Protein AF-A0A533QDJ9-F1 (afdb_monomer_lite)

Structure (mmCIF, N/CA/C/O backbone):
data_AF-A0A533QDJ9-F1
#
_entry.id   AF-A0A533QDJ9-F1
#
loop_
_atom_site.group_PDB
_atom_site.id
_atom_site.type_symbol
_atom_site.label_atom_id
_atom_site.label_alt_id
_atom_site.label_comp_id
_atom_site.label_asym_id
_atom_site.label_entity_id
_atom_site.label_seq_id
_atom_site.pdbx_PDB_ins_code
_atom_site.Cartn_x
_atom_site.Cartn_y
_atom_site.Cartn_z
_atom_site.occupancy
_atom_site.B_iso_or_equiv
_atom_site.auth_seq_id
_atom_site.auth_comp_id
_atom_site.auth_asym_id
_atom_site.auth_atom_id
_atom_site.pdbx_PDB_model_num
ATOM 1 N N . MET A 1 1 ? 0.356 -6.648 -26.869 1.00 40.06 1 MET A N 1
ATOM 2 C CA . MET A 1 1 ? -0.503 -6.351 -25.702 1.00 40.06 1 MET A CA 1
ATOM 3 C C . MET A 1 1 ? 0.193 -5.248 -24.902 1.00 40.06 1 MET A C 1
ATOM 5 O O . MET A 1 1 ? 1.218 -5.523 -24.309 1.00 40.06 1 MET A O 1
ATOM 9 N N . VAL A 1 2 ? -0.241 -3.982 -25.008 1.00 44.66 2 VAL A N 1
ATOM 10 C CA . VAL A 1 2 ? 0.465 -2.792 -24.442 1.00 44.66 2 VAL A CA 1
ATOM 11 C C . VAL A 1 2 ? -0.285 -2.178 -23.242 1.00 44.66 2 VAL A C 1
ATOM 13 O O . VAL A 1 2 ? 0.139 -1.178 -22.675 1.00 44.66 2 VAL A O 1
ATOM 16 N N . LEU A 1 3 ? -1.368 -2.816 -22.791 1.00 49.22 3 LEU A N 1
ATOM 17 C CA . LEU A 1 3 ? -2.201 -2.322 -21.688 1.00 49.22 3 LEU A CA 1
ATOM 18 C C . LEU A 1 3 ? -1.533 -2.445 -20.310 1.00 49.22 3 LEU A C 1
ATOM 20 O O . LEU A 1 3 ? -1.960 -1.818 -19.355 1.00 49.22 3 LEU A O 1
ATOM 24 N N . GLU A 1 4 ? -0.469 -3.235 -20.175 1.00 54.91 4 GLU A N 1
ATOM 25 C CA . GLU A 1 4 ? 0.026 -3.576 -18.843 1.00 54.91 4 GLU A CA 1
ATOM 26 C C . GLU A 1 4 ? 0.756 -2.395 -18.184 1.00 54.91 4 GLU A C 1
ATOM 28 O O . GLU A 1 4 ? 0.338 -1.921 -17.137 1.00 54.91 4 GLU A O 1
ATOM 33 N N . LYS A 1 5 ? 1.797 -1.822 -18.797 1.00 53.94 5 LYS A N 1
ATOM 34 C CA . LYS A 1 5 ? 2.614 -0.794 -18.117 1.00 53.94 5 LYS A CA 1
ATOM 35 C C . LYS A 1 5 ? 1.960 0.585 -17.969 1.00 53.94 5 LYS A C 1
ATOM 37 O O . LYS A 1 5 ? 2.309 1.302 -17.030 1.00 53.94 5 LYS A O 1
ATOM 42 N N . HIS A 1 6 ? 1.064 0.979 -18.874 1.00 57.00 6 HIS A N 1
ATOM 43 C CA . HIS A 1 6 ? 0.460 2.318 -18.835 1.00 57.00 6 HIS A CA 1
ATOM 44 C C . HIS A 1 6 ? -0.623 2.445 -17.759 1.00 57.00 6 HIS A C 1
ATOM 46 O O . HIS A 1 6 ? -0.734 3.496 -17.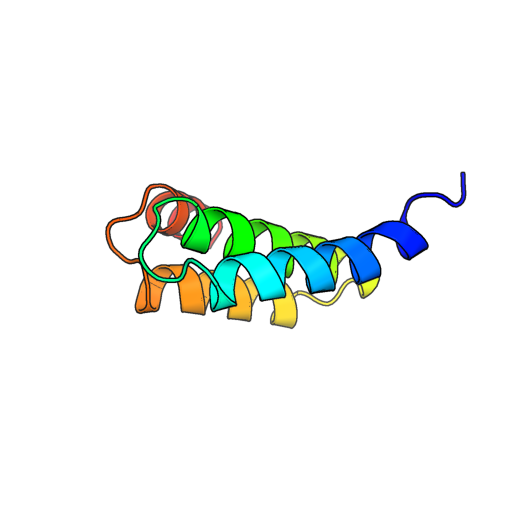126 1.00 57.00 6 HIS A O 1
ATOM 52 N N . ASP A 1 7 ? -1.357 1.371 -17.480 1.00 73.62 7 ASP A N 1
ATOM 53 C CA . ASP A 1 7 ? -2.429 1.401 -16.493 1.00 73.62 7 ASP A CA 1
ATOM 54 C C . ASP A 1 7 ? -1.912 1.323 -15.053 1.00 73.62 7 ASP A C 1
ATOM 56 O O . ASP A 1 7 ? -2.482 1.970 -14.177 1.00 73.62 7 ASP A O 1
ATOM 60 N N . TYR A 1 8 ? -0.790 0.643 -14.781 1.00 78.75 8 TYR A N 1
ATOM 61 C CA . TYR A 1 8 ? -0.271 0.511 -13.408 1.00 78.75 8 TYR A CA 1
ATOM 62 C C . TYR A 1 8 ? 0.093 1.852 -12.758 1.00 78.75 8 TYR A C 1
ATOM 64 O O . TYR A 1 8 ? -0.164 2.046 -11.573 1.00 78.75 8 TYR A O 1
ATOM 72 N N . LYS A 1 9 ? 0.652 2.798 -13.523 1.00 79.00 9 LYS A N 1
ATOM 73 C CA . LYS A 1 9 ? 1.047 4.124 -13.010 1.00 79.00 9 LYS A CA 1
ATOM 74 C C . LYS A 1 9 ? -0.162 5.030 -12.744 1.00 79.00 9 LYS A C 1
ATOM 76 O O . LYS A 1 9 ? -0.189 5.809 -11.790 1.00 79.00 9 LYS A O 1
ATOM 81 N N . THR A 1 10 ? -1.186 4.914 -13.582 1.00 83.62 10 THR A N 1
ATOM 82 C CA . THR A 1 10 ? -2.467 5.603 -13.385 1.00 83.62 10 THR A CA 1
ATOM 83 C C . THR A 1 10 ? -3.227 4.994 -12.208 1.00 83.62 10 THR A C 1
ATOM 85 O O . THR A 1 10 ? -3.757 5.717 -11.363 1.00 83.62 10 THR A O 1
ATOM 88 N N . SER A 1 11 ? -3.219 3.663 -12.110 1.00 82.56 11 SER A N 1
ATOM 89 C CA . SER A 1 11 ? -3.836 2.907 -11.025 1.00 82.56 11 SER A CA 1
ATOM 90 C C . SER A 1 11 ? -3.178 3.235 -9.688 1.00 82.56 11 SER A C 1
ATOM 92 O O . SER A 1 11 ? -3.880 3.594 -8.747 1.00 82.56 11 SER A O 1
ATOM 94 N N . SER A 1 12 ? -1.841 3.258 -9.615 1.00 84.81 12 SER A N 1
ATOM 95 C CA . SER A 1 12 ? -1.127 3.641 -8.393 1.00 84.81 12 SER A CA 1
ATOM 96 C C . SER A 1 12 ? -1.487 5.060 -7.944 1.00 84.81 12 SER A C 1
ATOM 98 O O . SER A 1 12 ? -1.775 5.293 -6.773 1.00 84.81 12 SER A O 1
ATOM 100 N N . THR A 1 13 ? -1.594 6.004 -8.880 1.00 87.00 13 THR A N 1
ATOM 101 C CA . THR A 1 13 ? -2.019 7.379 -8.575 1.00 87.00 13 THR A CA 1
ATOM 102 C C . THR A 1 13 ? -3.434 7.419 -7.991 1.00 87.00 13 THR A C 1
ATOM 104 O O . THR A 1 13 ? -3.674 8.073 -6.975 1.00 87.00 13 THR A O 1
ATOM 107 N N . LYS A 1 14 ? -4.374 6.681 -8.592 1.00 87.25 14 LYS A N 1
ATOM 108 C CA . LYS A 1 14 ? -5.773 6.638 -8.146 1.00 87.25 14 LYS A CA 1
ATOM 109 C C . LYS A 1 14 ? -5.919 5.949 -6.788 1.00 87.25 14 LYS A C 1
ATOM 111 O O . LYS A 1 14 ? -6.636 6.456 -5.930 1.00 87.25 14 LYS A O 1
ATOM 116 N N . LEU A 1 15 ? -5.192 4.855 -6.571 1.00 88.12 15 LEU A N 1
ATOM 117 C CA . LEU A 1 15 ? -5.133 4.130 -5.300 1.00 88.12 15 LEU A CA 1
ATOM 118 C C . LEU A 1 15 ? -4.545 5.006 -4.195 1.00 88.12 15 LEU A C 1
ATOM 120 O O . LEU A 1 15 ? -5.126 5.098 -3.119 1.00 88.12 15 LEU A O 1
ATOM 124 N N . LYS A 1 16 ? -3.470 5.747 -4.485 1.00 88.25 16 LYS A N 1
ATOM 125 C CA . LYS A 1 16 ? -2.897 6.720 -3.548 1.00 88.25 16 LYS A CA 1
ATOM 126 C C . LYS A 1 16 ? -3.920 7.782 -3.142 1.00 88.25 16 LYS A C 1
ATOM 128 O O . LYS A 1 16 ? -4.046 8.073 -1.958 1.00 88.25 16 LYS A O 1
ATOM 133 N N . SER A 1 17 ? -4.692 8.320 -4.089 1.00 89.38 17 SER A N 1
ATOM 134 C CA . SER A 1 17 ? -5.779 9.254 -3.765 1.00 89.38 17 SER A CA 1
ATOM 135 C C . SER A 1 17 ? -6.884 8.623 -2.917 1.00 89.38 17 SER A C 1
ATOM 137 O O . SER A 1 17 ? -7.488 9.324 -2.114 1.00 89.38 17 SER A O 1
ATOM 139 N N . VAL A 1 18 ? -7.174 7.330 -3.078 1.00 87.31 18 VAL A N 1
ATOM 140 C CA . VAL A 1 18 ? -8.157 6.624 -2.240 1.00 87.31 18 VAL A CA 1
ATOM 141 C C . VAL A 1 18 ? -7.643 6.478 -0.812 1.00 87.31 18 VAL A C 1
ATOM 143 O O . VAL A 1 18 ? -8.388 6.769 0.118 1.00 87.31 18 VAL A O 1
ATOM 146 N N . VAL A 1 19 ? -6.378 6.093 -0.633 1.00 86.69 19 VAL A N 1
ATOM 147 C CA . VAL A 1 19 ? -5.756 5.996 0.697 1.00 86.69 19 VAL A CA 1
ATOM 148 C C . VAL A 1 19 ? -5.745 7.358 1.392 1.00 86.69 19 VAL A C 1
ATOM 150 O O . VAL A 1 19 ? -6.071 7.440 2.570 1.00 86.69 19 VAL A O 1
ATOM 153 N N . ASP A 1 20 ? -5.427 8.423 0.656 1.00 87.44 20 ASP A N 1
ATOM 154 C CA . ASP A 1 20 ? -5.370 9.791 1.183 1.00 87.44 20 ASP A CA 1
ATOM 155 C C . ASP A 1 20 ? -6.756 10.353 1.543 1.00 87.44 20 ASP A C 1
ATOM 157 O O . ASP A 1 20 ? -6.936 10.965 2.594 1.00 87.44 20 ASP A O 1
ATOM 161 N N . LYS A 1 21 ? -7.769 10.090 0.707 1.00 89.38 21 LYS A N 1
ATOM 162 C CA . LYS A 1 21 ? -9.148 10.548 0.943 1.00 89.38 21 LYS A CA 1
ATOM 163 C C . LYS A 1 21 ? -9.894 9.723 1.984 1.00 89.38 21 LYS A C 1
ATOM 165 O O . LYS A 1 21 ? -10.767 10.256 2.666 1.00 89.38 21 LYS A O 1
ATOM 170 N N . TYR A 1 22 ? -9.596 8.431 2.086 1.00 86.75 22 TYR A N 1
ATOM 171 C CA . TYR A 1 22 ? -10.343 7.494 2.923 1.00 86.75 22 TYR A CA 1
ATOM 172 C C . TYR A 1 22 ? -9.475 6.720 3.926 1.00 86.75 22 TYR A C 1
ATOM 174 O O . TYR A 1 22 ? -9.727 5.532 4.111 1.00 86.75 22 TYR A O 1
ATOM 182 N N . PRO A 1 23 ? -8.540 7.351 4.664 1.00 82.31 23 PRO A N 1
ATOM 183 C CA . PRO A 1 23 ? -7.549 6.661 5.500 1.00 82.31 23 PRO A CA 1
ATOM 184 C C . PRO A 1 23 ? -8.136 5.921 6.711 1.00 82.31 23 PRO A C 1
ATOM 186 O O . PRO A 1 23 ? -7.421 5.229 7.414 1.00 82.31 23 PRO A O 1
ATOM 189 N N . LYS A 1 24 ? -9.428 6.079 7.011 1.00 80.44 24 LYS A N 1
ATOM 190 C CA . LYS A 1 24 ? -10.122 5.364 8.100 1.00 80.44 24 LYS A CA 1
ATOM 191 C C . LYS A 1 24 ? -11.114 4.317 7.595 1.00 80.44 24 LYS A C 1
ATOM 193 O O . LYS A 1 24 ? -11.743 3.632 8.394 1.00 80.44 24 LYS A O 1
ATOM 198 N N . SER A 1 25 ? -11.296 4.227 6.280 1.00 83.75 25 SER A N 1
ATOM 199 C CA . SER A 1 25 ? -12.180 3.242 5.667 1.00 83.75 25 SER A CA 1
ATOM 200 C C . SER A 1 25 ? -11.468 1.898 5.560 1.00 83.75 25 SER A C 1
ATOM 202 O O . SER A 1 25 ? -10.265 1.852 5.311 1.00 83.75 25 SER A O 1
ATOM 204 N N . GLY A 1 26 ? -12.217 0.797 5.651 1.00 80.62 26 GLY A N 1
ATOM 205 C CA . GLY A 1 26 ? -11.687 -0.554 5.417 1.00 80.62 26 GLY A CA 1
ATOM 206 C C . GLY A 1 26 ? -11.096 -0.757 4.013 1.00 80.62 26 GLY A C 1
ATOM 207 O O . GLY A 1 26 ? -10.346 -1.704 3.800 1.00 80.62 26 GLY A O 1
ATOM 208 N N . ILE A 1 27 ? -11.378 0.161 3.079 1.00 86.31 27 ILE A N 1
ATOM 209 C CA . ILE A 1 27 ? -10.796 0.206 1.729 1.00 86.31 27 ILE A CA 1
ATOM 210 C C . ILE A 1 27 ? -9.370 0.779 1.714 1.00 86.31 27 ILE A C 1
ATOM 212 O O . ILE A 1 27 ? -8.613 0.493 0.792 1.00 86.31 27 ILE A O 1
ATOM 216 N N . ALA A 1 28 ? -8.955 1.576 2.702 1.00 88.12 28 ALA A N 1
ATOM 217 C CA . ALA A 1 28 ? -7.602 2.134 2.717 1.00 88.12 28 ALA A CA 1
ATOM 218 C C . ALA A 1 28 ? -6.488 1.073 2.689 1.00 88.12 28 ALA A C 1
ATOM 220 O O . ALA A 1 28 ? -5.603 1.186 1.838 1.00 88.12 28 ALA A O 1
ATOM 221 N N . PRO A 1 29 ? -6.512 0.023 3.532 1.00 89.88 29 PRO A N 1
ATOM 222 C CA . PRO A 1 29 ? -5.482 -1.010 3.475 1.00 89.88 29 PRO A CA 1
ATOM 223 C C . PRO A 1 29 ? -5.539 -1.843 2.182 1.00 89.88 29 PRO A C 1
ATOM 225 O O . PRO A 1 29 ? -4.496 -2.262 1.684 1.00 89.88 29 PRO A O 1
ATOM 228 N N . GLU A 1 30 ? -6.722 -2.008 1.581 1.00 89.88 30 GLU A N 1
ATOM 229 C CA . GLU A 1 30 ? -6.875 -2.611 0.250 1.00 89.88 30 GLU A CA 1
ATOM 230 C C . GLU A 1 30 ? -6.193 -1.773 -0.832 1.00 89.88 30 GLU A C 1
ATOM 232 O O . GLU A 1 30 ? -5.403 -2.275 -1.635 1.00 89.88 30 GLU A O 1
ATOM 237 N N . ALA A 1 31 ? -6.475 -0.471 -0.844 1.00 91.06 31 ALA A N 1
ATOM 238 C CA . ALA A 1 31 ? -5.904 0.444 -1.815 1.00 91.06 31 ALA A CA 1
ATOM 239 C C . ALA A 1 31 ? -4.379 0.529 -1.664 1.00 91.06 31 ALA A C 1
ATOM 241 O O . ALA A 1 31 ? -3.665 0.540 -2.665 1.00 91.06 31 ALA A O 1
ATOM 242 N N . GLN A 1 32 ? -3.876 0.507 -0.427 1.00 89.81 32 GLN A N 1
ATOM 243 C CA . GLN A 1 32 ? -2.446 0.456 -0.125 1.00 89.81 32 GLN A CA 1
ATOM 244 C C . GLN A 1 32 ? -1.798 -0.845 -0.637 1.00 89.81 32 GLN A C 1
ATOM 246 O O . GLN A 1 32 ? -0.677 -0.814 -1.144 1.00 89.81 32 GLN A O 1
ATOM 251 N N . TYR A 1 33 ? -2.497 -1.982 -0.564 1.00 89.88 33 TYR A N 1
ATOM 252 C CA . TYR A 1 33 ? -1.997 -3.258 -1.085 1.00 89.88 33 TYR A CA 1
ATOM 253 C C . TYR A 1 33 ? -1.857 -3.209 -2.605 1.00 89.88 33 TYR A C 1
ATOM 255 O O . TYR A 1 33 ? -0.779 -3.449 -3.156 1.00 89.88 33 TYR A O 1
ATOM 263 N N . TRP A 1 34 ? -2.938 -2.831 -3.289 1.00 88.94 34 TRP A N 1
ATOM 264 C CA . TRP A 1 34 ? -2.949 -2.717 -4.743 1.00 88.94 34 TRP A CA 1
ATOM 265 C C . TRP A 1 34 ? -1.984 -1.645 -5.252 1.00 88.94 34 TRP A C 1
ATOM 267 O O . TRP A 1 34 ? -1.465 -1.782 -6.361 1.00 88.94 34 TRP A O 1
ATOM 277 N N . LEU A 1 35 ? -1.708 -0.605 -4.454 1.00 89.94 35 LEU A N 1
ATOM 278 C CA . LEU A 1 35 ? -0.707 0.418 -4.754 1.00 89.94 35 LEU A CA 1
ATOM 279 C C . LEU A 1 35 ? 0.677 -0.224 -4.875 1.00 89.94 35 LEU A C 1
ATOM 281 O O . LEU A 1 35 ? 1.313 -0.093 -5.920 1.00 89.94 35 LEU A O 1
ATOM 285 N N . GLY A 1 36 ? 1.100 -0.977 -3.854 1.00 90.00 36 GLY A N 1
ATOM 286 C CA . GLY A 1 36 ? 2.381 -1.688 -3.863 1.00 90.00 36 GLY A CA 1
ATOM 287 C C . GLY A 1 36 ? 2.480 -2.706 -5.000 1.00 90.00 36 GLY A C 1
ATOM 288 O O . GLY A 1 36 ? 3.496 -2.766 -5.690 1.00 90.00 36 GLY A O 1
ATOM 289 N N . VAL A 1 37 ? 1.404 -3.456 -5.266 1.00 88.06 37 VAL A N 1
ATOM 290 C CA . VAL A 1 37 ? 1.349 -4.418 -6.385 1.00 88.06 37 VAL A CA 1
ATOM 291 C C . VAL A 1 37 ? 1.459 -3.716 -7.738 1.00 88.06 37 VAL A C 1
ATOM 293 O O . VAL A 1 37 ? 2.160 -4.199 -8.628 1.00 88.06 37 VAL A O 1
ATOM 296 N N . SER A 1 38 ? 0.793 -2.575 -7.908 1.00 89.12 38 SER A N 1
ATOM 297 C CA . SER A 1 38 ? 0.855 -1.792 -9.146 1.00 89.12 38 SER A CA 1
ATOM 298 C C . SER A 1 38 ? 2.253 -1.217 -9.363 1.00 89.12 38 SER A C 1
ATOM 300 O O . SER A 1 38 ? 2.784 -1.302 -10.468 1.00 89.12 38 SER A O 1
ATOM 302 N N . GLU A 1 39 ? 2.889 -0.689 -8.315 1.00 86.94 39 GLU A N 1
ATOM 303 C CA . GLU A 1 39 ? 4.267 -0.193 -8.393 1.00 86.94 39 GLU A CA 1
ATOM 304 C C . GLU A 1 39 ? 5.261 -1.315 -8.697 1.00 86.94 39 GLU A C 1
ATOM 306 O O . GLU A 1 39 ? 6.117 -1.147 -9.572 1.00 86.94 39 GLU A O 1
ATOM 311 N N . TYR A 1 40 ? 5.095 -2.483 -8.072 1.00 87.81 40 TYR A N 1
ATOM 312 C CA . TYR A 1 40 ? 5.874 -3.678 -8.386 1.00 87.81 40 TYR A CA 1
ATOM 313 C C . TYR A 1 40 ? 5.687 -4.098 -9.843 1.00 87.81 40 TYR A C 1
ATOM 315 O O . TYR A 1 40 ? 6.661 -4.280 -10.559 1.00 87.81 40 TYR A O 1
ATOM 323 N N . LYS A 1 41 ? 4.458 -4.182 -10.355 1.00 85.50 41 LYS A N 1
ATOM 324 C CA . LYS A 1 41 ? 4.234 -4.539 -11.767 1.00 85.50 41 LYS A CA 1
ATOM 325 C C . LYS A 1 41 ? 4.786 -3.491 -12.738 1.00 85.50 41 LYS A C 1
ATOM 327 O O . LYS A 1 41 ? 5.280 -3.847 -13.808 1.00 85.50 41 LYS A O 1
ATOM 332 N N . ALA A 1 42 ? 4.758 -2.213 -12.367 1.00 84.88 42 ALA A N 1
ATOM 333 C CA . ALA A 1 42 ? 5.288 -1.129 -13.189 1.00 84.88 42 ALA A CA 1
ATOM 334 C C . ALA A 1 42 ? 6.825 -1.126 -13.256 1.00 84.88 42 ALA A C 1
ATOM 336 O O . ALA A 1 42 ? 7.393 -0.933 -14.333 1.00 84.88 42 ALA A O 1
ATOM 337 N N . THR A 1 43 ? 7.491 -1.337 -12.120 1.00 83.44 43 THR A N 1
ATOM 338 C CA . THR A 1 43 ? 8.944 -1.127 -11.960 1.00 83.44 43 THR A CA 1
ATOM 339 C C . THR A 1 43 ? 9.742 -2.411 -11.747 1.00 83.44 43 THR A C 1
ATOM 341 O O . THR A 1 43 ? 10.963 -2.387 -11.843 1.00 83.44 43 THR A O 1
ATOM 344 N N . HIS A 1 44 ? 9.060 -3.522 -11.468 1.00 83.56 44 HIS A N 1
ATOM 345 C CA . HIS A 1 44 ? 9.617 -4.788 -10.970 1.00 83.56 44 HIS A CA 1
ATOM 346 C C . HIS A 1 44 ? 10.423 -4.615 -9.674 1.00 83.56 44 HIS A C 1
ATOM 348 O O . HIS A 1 44 ? 11.245 -5.457 -9.324 1.00 83.56 44 HIS A O 1
ATOM 354 N N . ASN A 1 45 ? 10.167 -3.524 -8.945 1.00 84.50 45 ASN A N 1
ATOM 355 C CA . ASN A 1 45 ? 10.841 -3.209 -7.702 1.00 84.50 45 ASN A CA 1
ATOM 356 C C . ASN A 1 45 ? 10.072 -3.793 -6.512 1.00 84.50 45 ASN A C 1
ATOM 358 O O . ASN A 1 45 ? 8.948 -3.375 -6.220 1.00 84.50 45 ASN A O 1
ATOM 362 N N . VAL A 1 46 ? 10.689 -4.751 -5.821 1.00 86.12 46 VAL A N 1
ATOM 363 C CA . VAL A 1 46 ? 10.098 -5.388 -4.640 1.00 86.12 46 VAL A CA 1
ATOM 364 C C . VAL A 1 46 ? 10.091 -4.458 -3.423 1.00 86.12 46 VAL A C 1
ATOM 366 O O . VAL A 1 46 ? 9.199 -4.569 -2.588 1.00 86.12 46 VAL A O 1
ATOM 369 N N . ASP A 1 47 ? 11.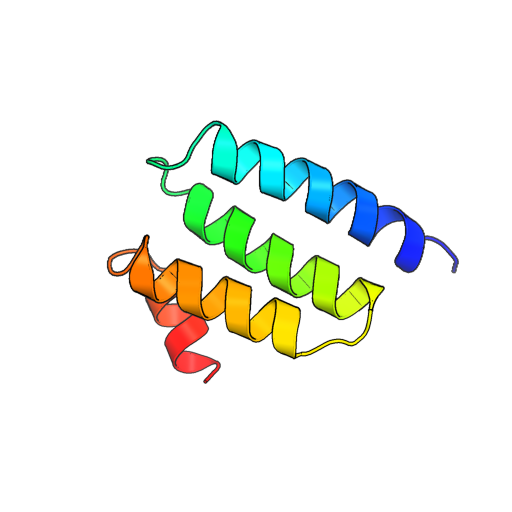001 -3.484 -3.338 1.00 87.12 47 ASP A N 1
ATOM 370 C CA . ASP A 1 47 ? 11.072 -2.548 -2.210 1.00 87.12 47 ASP A CA 1
ATOM 371 C C . ASP A 1 47 ? 9.791 -1.717 -2.074 1.00 87.12 47 ASP A C 1
ATOM 373 O O . ASP A 1 47 ? 9.305 -1.483 -0.966 1.00 87.12 47 ASP A O 1
ATOM 377 N N . ALA A 1 48 ? 9.197 -1.315 -3.204 1.00 84.81 48 ALA A N 1
ATOM 378 C CA . ALA A 1 48 ? 7.929 -0.587 -3.229 1.00 84.81 48 ALA A CA 1
ATOM 379 C C . ALA A 1 48 ? 6.781 -1.420 -2.630 1.00 84.81 48 ALA A C 1
ATOM 381 O O . ALA A 1 48 ? 5.978 -0.918 -1.838 1.00 84.81 48 ALA A O 1
ATOM 382 N N . LEU A 1 49 ? 6.751 -2.716 -2.956 1.00 88.50 49 LEU A N 1
ATOM 383 C CA . LEU A 1 49 ? 5.773 -3.669 -2.438 1.00 88.50 49 LEU A CA 1
ATOM 384 C C . LEU A 1 49 ? 5.943 -3.880 -0.929 1.00 88.50 49 LEU A C 1
ATOM 386 O O . LEU A 1 49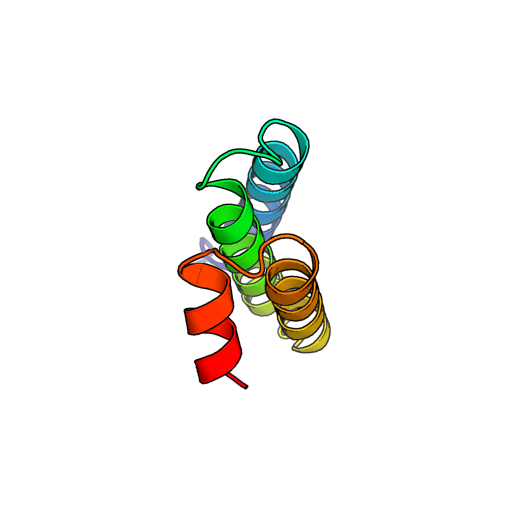 ? 4.983 -3.732 -0.173 1.00 88.50 49 LEU A O 1
ATOM 390 N N . LEU A 1 50 ? 7.173 -4.148 -0.482 1.00 89.94 50 LEU A N 1
ATOM 391 C CA . LEU A 1 50 ? 7.496 -4.371 0.931 1.00 89.94 50 LEU A CA 1
ATOM 392 C C . LEU A 1 50 ? 7.190 -3.133 1.781 1.00 89.94 50 LEU A C 1
ATOM 394 O O . LEU A 1 50 ? 6.675 -3.247 2.895 1.00 89.94 50 LEU A O 1
ATOM 398 N N . ASN A 1 51 ? 7.458 -1.938 1.254 1.00 89.94 51 ASN A N 1
ATOM 399 C CA . ASN A 1 51 ? 7.126 -0.686 1.924 1.00 89.94 51 ASN A CA 1
ATOM 400 C C . ASN A 1 51 ? 5.607 -0.496 2.066 1.00 89.94 51 ASN A C 1
ATOM 402 O O . ASN A 1 51 ? 5.134 -0.097 3.132 1.00 89.94 51 ASN A O 1
ATOM 406 N N . ALA A 1 52 ? 4.831 -0.814 1.026 1.00 89.75 52 ALA A N 1
ATOM 407 C CA . ALA A 1 52 ? 3.372 -0.762 1.088 1.00 89.75 52 ALA A CA 1
ATOM 408 C C . ALA A 1 52 ? 2.815 -1.745 2.130 1.00 89.75 52 ALA A C 1
ATOM 410 O O . ALA A 1 52 ? 1.969 -1.370 2.940 1.00 89.75 52 ALA A O 1
ATOM 411 N N . TRP A 1 53 ? 3.338 -2.970 2.176 1.00 91.00 53 TRP A N 1
ATOM 412 C CA . TRP A 1 53 ? 2.952 -3.980 3.165 1.00 91.00 53 TRP A CA 1
ATOM 413 C C . TRP A 1 53 ? 3.312 -3.580 4.595 1.00 91.00 53 TRP A C 1
ATOM 415 O O . TRP A 1 53 ? 2.469 -3.687 5.484 1.00 91.00 53 TRP A O 1
ATOM 425 N N . ARG A 1 54 ? 4.510 -3.024 4.822 1.00 90.81 54 ARG A N 1
ATOM 426 C CA . ARG A 1 54 ? 4.886 -2.450 6.127 1.00 90.81 54 ARG A CA 1
ATOM 427 C C . ARG A 1 54 ? 3.917 -1.365 6.577 1.00 90.81 54 ARG A C 1
ATOM 429 O O . ARG A 1 54 ? 3.540 -1.354 7.744 1.00 90.81 54 ARG A O 1
ATOM 436 N N . LYS A 1 55 ? 3.486 -0.484 5.670 1.00 89.88 55 LYS A N 1
ATOM 437 C CA . LYS A 1 55 ? 2.466 0.525 5.992 1.00 89.88 55 LYS A CA 1
ATOM 438 C C . LYS A 1 55 ? 1.132 -0.106 6.362 1.00 89.88 55 LYS A C 1
ATOM 440 O O . LYS A 1 55 ? 0.508 0.351 7.305 1.00 89.88 55 LYS A O 1
ATOM 445 N N . ILE A 1 56 ? 0.702 -1.164 5.674 1.00 91.19 56 ILE A N 1
ATOM 446 C CA . ILE A 1 56 ? -0.548 -1.857 6.022 1.00 91.19 56 ILE A CA 1
ATOM 447 C C . ILE A 1 56 ? -0.474 -2.438 7.433 1.00 91.19 56 ILE A C 1
ATOM 449 O O . ILE A 1 56 ? -1.391 -2.233 8.219 1.00 91.19 56 ILE A O 1
ATOM 453 N N . MET A 1 57 ? 0.626 -3.106 7.776 1.00 90.06 57 MET A N 1
ATOM 454 C CA . MET A 1 57 ? 0.804 -3.680 9.112 1.00 90.06 57 MET A CA 1
ATOM 455 C C . MET A 1 57 ? 0.899 -2.609 10.205 1.00 90.06 57 MET A C 1
ATOM 457 O O . MET A 1 57 ? 0.387 -2.812 11.300 1.00 90.06 57 MET A O 1
ATOM 461 N N . ASN A 1 58 ? 1.529 -1.468 9.916 1.00 90.56 58 ASN A N 1
ATOM 462 C CA . ASN A 1 58 ? 1.718 -0.396 10.892 1.00 90.56 58 ASN A CA 1
ATOM 463 C C . ASN A 1 58 ? 0.474 0.489 11.069 1.00 90.56 58 ASN A C 1
ATOM 465 O O . ASN A 1 58 ? 0.082 0.794 12.191 1.00 90.56 58 ASN A O 1
ATOM 469 N N . ASP A 1 59 ? -0.146 0.897 9.963 1.00 88.50 59 ASP A N 1
ATOM 470 C CA . ASP A 1 59 ? -1.251 1.859 9.957 1.00 88.50 59 ASP A CA 1
ATOM 471 C C . ASP A 1 59 ? -2.617 1.157 10.065 1.00 88.50 59 ASP A C 1
ATOM 473 O O . ASP A 1 59 ? -3.581 1.740 10.563 1.00 88.50 59 ASP A O 1
ATOM 477 N N . TYR A 1 60 ? -2.709 -0.110 9.635 1.00 89.44 60 TYR A N 1
ATOM 478 C CA . TYR A 1 60 ? -3.946 -0.900 9.602 1.00 89.44 60 TYR A CA 1
ATOM 479 C C . TYR A 1 60 ? -3.798 -2.310 10.210 1.00 89.44 60 TYR A C 1
ATOM 481 O O . TYR A 1 60 ? -4.246 -3.281 9.589 1.00 89.44 60 TYR A O 1
ATOM 489 N N . PRO A 1 61 ? -3.248 -2.456 11.433 1.00 88.25 61 PRO A N 1
ATOM 490 C CA . PRO A 1 61 ? -2.928 -3.760 12.028 1.00 88.25 61 PRO A CA 1
ATOM 491 C C . PRO A 1 61 ? -4.139 -4.683 12.222 1.00 88.25 61 PRO A C 1
ATOM 493 O O . PRO A 1 61 ? -3.985 -5.894 12.225 1.00 88.25 61 PRO A O 1
ATOM 496 N N . ASN A 1 62 ? -5.349 -4.128 12.353 1.00 87.81 62 ASN A N 1
ATOM 497 C CA . ASN A 1 62 ? -6.590 -4.895 12.536 1.00 87.81 62 ASN A CA 1
ATOM 498 C C . ASN A 1 62 ? -7.344 -5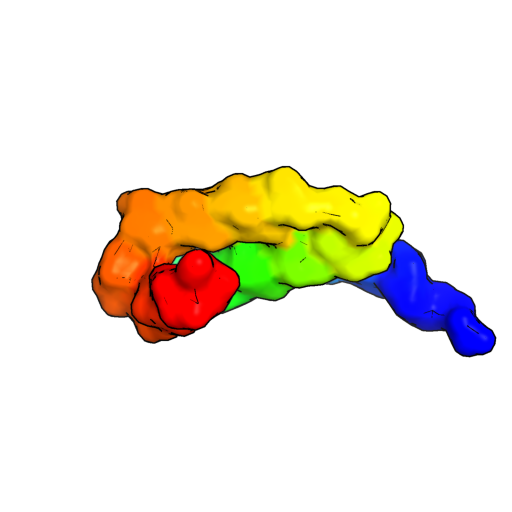.168 11.217 1.00 87.81 62 ASN A C 1
ATOM 500 O O . ASN A 1 62 ? -8.521 -5.526 11.237 1.00 87.81 62 ASN A O 1
ATOM 504 N N . SER A 1 63 ? -6.726 -4.914 10.061 1.00 88.31 63 SER A N 1
ATOM 505 C CA . SER A 1 63 ? -7.365 -5.139 8.762 1.00 88.31 63 SER A CA 1
ATOM 506 C C . SER A 1 63 ? -7.065 -6.532 8.217 1.00 88.31 63 SER A C 1
ATOM 508 O O . SER A 1 63 ? -5.952 -7.028 8.349 1.00 88.31 63 SER A O 1
ATOM 510 N N . ILE A 1 64 ? -8.012 -7.114 7.472 1.00 89.00 64 ILE A N 1
ATOM 511 C CA . ILE A 1 64 ? -7.806 -8.392 6.761 1.00 89.00 64 ILE A CA 1
ATOM 512 C C . ILE A 1 64 ? -6.595 -8.365 5.812 1.00 89.00 64 ILE A C 1
ATOM 514 O O . ILE A 1 64 ? -6.041 -9.401 5.452 1.00 89.00 64 ILE A O 1
ATOM 518 N N . TRP A 1 65 ? -6.205 -7.170 5.370 1.00 88.88 65 TRP A N 1
ATOM 519 C CA . TRP A 1 65 ? -5.060 -6.959 4.502 1.00 88.88 65 TRP A CA 1
ATOM 520 C C . TRP A 1 65 ? -3.746 -7.005 5.276 1.00 88.88 65 TRP A C 1
ATOM 522 O O . TRP A 1 65 ? -2.769 -7.466 4.702 1.00 88.88 65 TRP A O 1
ATOM 532 N N . ALA A 1 66 ? -3.718 -6.593 6.550 1.00 89.62 66 ALA A N 1
ATOM 533 C CA . ALA A 1 66 ? -2.550 -6.752 7.416 1.00 89.62 66 ALA A CA 1
ATOM 534 C C . ALA A 1 66 ? -2.236 -8.231 7.651 1.00 89.62 66 ALA A C 1
ATOM 536 O O . ALA A 1 66 ? -1.098 -8.639 7.433 1.00 89.62 66 ALA A O 1
ATOM 537 N N . ASP A 1 67 ? -3.251 -9.045 7.954 1.00 89.69 67 ASP A N 1
ATOM 538 C CA . ASP A 1 67 ? -3.102 -10.503 7.997 1.00 89.69 67 ASP A CA 1
ATOM 539 C C . ASP A 1 67 ? -2.581 -11.043 6.659 1.00 89.69 67 ASP A C 1
ATOM 541 O O . ASP A 1 67 ? -1.557 -11.721 6.614 1.00 89.69 67 ASP A O 1
ATOM 545 N N . LYS A 1 68 ? -3.223 -10.686 5.536 1.00 87.00 68 LYS A N 1
ATOM 546 C CA . LYS A 1 68 ? -2.809 -11.155 4.200 1.00 87.00 68 LYS A CA 1
ATOM 547 C C . LYS A 1 68 ? -1.356 -10.834 3.865 1.00 87.00 68 LYS A C 1
ATOM 549 O O . LYS A 1 68 ? -0.674 -11.695 3.316 1.00 87.00 68 LYS A O 1
ATOM 554 N N . VAL A 1 69 ? -0.893 -9.612 4.129 1.00 88.44 69 VAL A N 1
ATOM 555 C CA 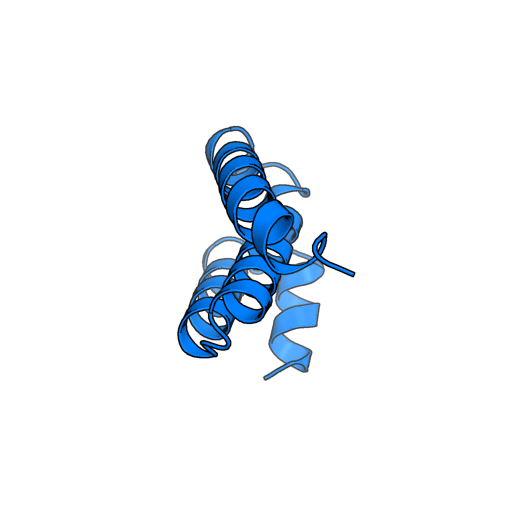. VAL A 1 69 ? 0.498 -9.239 3.828 1.00 88.44 69 VAL A CA 1
ATOM 556 C C . VAL A 1 69 ? 1.477 -9.854 4.814 1.00 88.44 69 VAL A C 1
ATOM 558 O O . VAL A 1 69 ? 2.602 -10.137 4.423 1.00 88.44 69 VAL A O 1
ATOM 561 N N . SER A 1 70 ? 1.048 -10.124 6.049 1.00 85.75 70 SER A N 1
ATOM 562 C CA . SER A 1 70 ? 1.847 -10.873 7.016 1.00 85.75 70 SER A CA 1
ATOM 563 C C . SER A 1 70 ? 2.044 -12.330 6.599 1.00 85.75 70 SER A C 1
ATOM 565 O O . SER A 1 70 ? 3.087 -12.885 6.905 1.00 85.75 70 SER A O 1
ATOM 567 N N . PHE A 1 71 ? 1.083 -12.947 5.899 1.00 80.44 71 PHE A N 1
ATOM 568 C CA . PHE A 1 71 ? 1.255 -14.287 5.313 1.00 80.44 71 PHE A CA 1
ATOM 569 C C . PHE A 1 71 ? 2.120 -14.295 4.046 1.00 80.44 71 PHE A C 1
ATOM 571 O O . PHE A 1 71 ? 2.577 -15.355 3.626 1.00 80.44 71 PHE A O 1
ATOM 578 N N . ALA A 1 72 ? 2.274 -13.143 3.389 1.00 69.56 72 ALA A N 1
ATOM 579 C CA . ALA A 1 72 ? 3.081 -13.003 2.178 1.00 69.56 72 ALA A CA 1
ATOM 580 C C . ALA A 1 72 ? 4.564 -12.697 2.470 1.00 69.56 72 ALA A C 1
ATOM 582 O O . ALA A 1 72 ? 5.367 -12.694 1.534 1.00 69.56 72 ALA A O 1
ATOM 583 N N . PHE A 1 73 ? 4.894 -12.422 3.735 1.00 59.12 73 PHE A N 1
ATOM 584 C CA . PHE A 1 73 ? 6.246 -12.305 4.282 1.00 59.12 73 PHE A CA 1
ATOM 585 C C . PHE A 1 73 ? 6.708 -13.645 4.860 1.00 59.12 73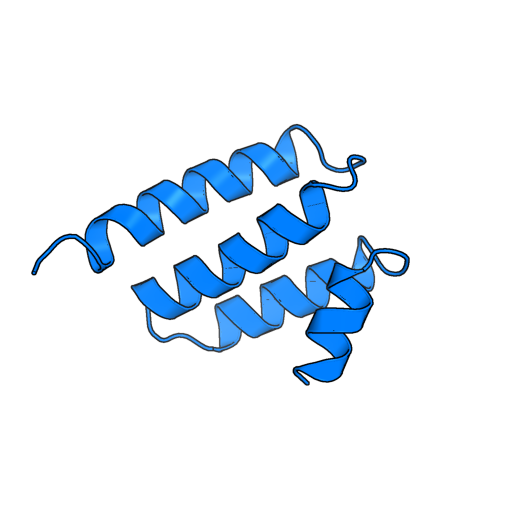 PHE A C 1
ATOM 587 O O . PHE A 1 73 ? 7.917 -13.933 4.724 1.00 59.12 73 PHE A O 1
#

Foldseek 3Di:
DPPQQPVLVVLLVVLVVCCVVCVPDLCNLVSLQSNLVSVCSNPVDVVSNVVSLVCCCVSPVPHPSVVVSVVVD

pLDDT: mean 83.34, std 11.31, range [40.06, 91.19]

Organism: NCBI:txid2494326

Sequence (73 aa):
MVLEKHDYKTSSTKLKSVVDKYPKSGIAPEAQYWLGVSEYKATHNVDALLNAWRKIMNDYPNSIWADKVSFAF

InterPro domains:
  IPR011990 Tetratricopeptide-like helical domain superfamily [G3DSA:1.25.40.10] (2-72)
  IPR019734 Tetratricopeptide repeat [PF13174] (30-63)

Radius of gyration: 11.99 Å; chains: 1; bounding box: 23×25×38 Å

Secondary structure (DSSP, 8-state):
--HHHHHHHHHHHHHHHHHHH-TTSTHHHHHHHHHHHHHHHHH--HHHHHHHHHHHHHH-TTSHHHHHHHH--